Protein AF-A0A958YIQ9-F1 (afdb_monomer_lite)

pLDDT: mean 79.08, std 16.24, range [49.56, 98.5]

Structure (mmCIF, N/CA/C/O backbone):
data_AF-A0A958YIQ9-F1
#
_entry.id   AF-A0A958YIQ9-F1
#
loop_
_atom_site.group_PDB
_atom_site.id
_atom_site.type_symbol
_atom_site.label_atom_id
_atom_site.label_alt_id
_atom_site.label_comp_id
_atom_site.label_asym_id
_atom_site.label_entity_id
_atom_site.label_seq_id
_atom_site.pdbx_PDB_ins_code
_atom_site.Cartn_x
_atom_site.Cartn_y
_atom_site.Cartn_z
_atom_site.occupancy
_atom_site.B_iso_or_equiv
_atom_site.auth_seq_id
_atom_site.auth_comp_id
_atom_site.auth_asym_id
_atom_site.auth_atom_id
_atom_site.pdbx_PDB_model_num
ATOM 1 N N . MET A 1 1 ? -11.982 56.730 30.740 1.00 52.72 1 MET A N 1
ATOM 2 C CA . MET A 1 1 ? -11.828 55.316 31.163 1.00 52.72 1 MET A CA 1
ATOM 3 C C . MET A 1 1 ? -12.205 54.320 30.058 1.00 52.72 1 MET A C 1
ATOM 5 O O . MET A 1 1 ? -11.401 53.447 29.781 1.00 52.72 1 MET A O 1
ATOM 9 N N . LYS A 1 2 ? -13.330 54.495 29.341 1.00 54.94 2 LYS A N 1
ATOM 10 C CA . LYS A 1 2 ? -13.746 53.640 28.200 1.00 54.94 2 LYS A CA 1
ATOM 11 C C . LYS A 1 2 ? -12.806 53.614 26.978 1.00 54.94 2 LYS A C 1
ATOM 13 O O . LYS A 1 2 ? -12.606 52.554 26.408 1.00 54.94 2 LYS A O 1
ATOM 18 N N . SER A 1 3 ? -12.185 54.746 26.620 1.00 58.81 3 SER A N 1
ATOM 19 C CA . SER A 1 3 ? -11.248 54.813 25.477 1.00 58.81 3 SER A CA 1
ATOM 20 C C . SER A 1 3 ? -9.938 54.049 25.734 1.00 58.81 3 SER A C 1
ATOM 22 O O . SER A 1 3 ? -9.408 53.410 24.836 1.00 58.81 3 SER A O 1
ATOM 24 N N . SER A 1 4 ? -9.462 54.034 26.989 1.00 64.44 4 SER A N 1
ATOM 25 C CA . SER A 1 4 ? -8.261 53.275 27.377 1.00 64.44 4 SER A CA 1
ATOM 26 C C . SER A 1 4 ? -8.518 51.764 27.347 1.00 64.44 4 SER A C 1
ATOM 28 O O . SER A 1 4 ? -7.712 51.007 26.821 1.00 64.44 4 SER A O 1
ATOM 30 N N . ALA A 1 5 ? -9.696 51.325 27.811 1.00 71.81 5 ALA A N 1
ATOM 31 C CA . ALA A 1 5 ? -10.115 49.928 27.690 1.00 71.81 5 ALA A CA 1
ATOM 32 C C . ALA A 1 5 ? -10.256 49.492 26.219 1.00 71.81 5 ALA A C 1
ATOM 34 O O . ALA A 1 5 ? -9.825 48.401 25.861 1.00 71.81 5 ALA A O 1
ATOM 35 N N . LEU A 1 6 ? -10.796 50.363 25.357 1.00 71.44 6 LEU A N 1
ATOM 36 C CA . LEU A 1 6 ? -10.927 50.104 23.921 1.00 71.44 6 LEU A CA 1
ATOM 37 C C . LEU A 1 6 ? -9.560 49.992 23.226 1.00 71.44 6 LEU A C 1
ATOM 39 O O . LEU A 1 6 ? -9.365 49.122 22.382 1.00 71.44 6 LEU A O 1
ATOM 43 N N . PHE A 1 7 ? -8.601 50.829 23.631 1.00 72.62 7 PHE A N 1
ATOM 44 C CA . PHE A 1 7 ? -7.221 50.769 23.155 1.00 72.62 7 PHE A CA 1
ATOM 45 C C . PHE A 1 7 ? -6.528 49.466 23.580 1.00 72.62 7 PHE A C 1
ATOM 47 O O . PHE A 1 7 ? -5.906 48.808 22.750 1.00 72.62 7 PHE A O 1
ATOM 54 N N . CYS A 1 8 ? -6.709 49.028 24.831 1.00 74.88 8 CYS A N 1
ATOM 55 C CA . CYS A 1 8 ? -6.184 47.742 25.295 1.00 74.88 8 CYS A CA 1
ATOM 56 C C . CYS A 1 8 ? -6.766 46.554 24.509 1.00 74.88 8 CYS A C 1
ATOM 58 O O . CYS A 1 8 ? -6.024 45.644 24.154 1.00 74.88 8 CYS A O 1
ATOM 60 N N . VAL A 1 9 ? -8.065 46.569 24.189 1.00 78.94 9 VAL A N 1
ATOM 61 C CA . VAL A 1 9 ? -8.714 45.506 23.395 1.00 78.94 9 VAL A CA 1
ATOM 62 C C . VAL A 1 9 ? -8.172 45.455 21.961 1.00 78.94 9 VAL A C 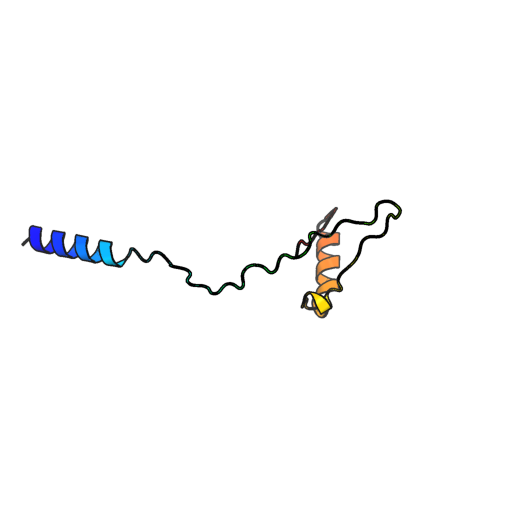1
ATOM 64 O O . VAL A 1 9 ? -7.928 44.369 21.438 1.00 78.94 9 VAL A O 1
ATOM 67 N N . LEU A 1 10 ? -7.922 46.613 21.345 1.00 73.38 10 LEU A N 1
ATOM 68 C CA . LEU A 1 10 ? -7.316 46.711 20.012 1.00 73.38 10 LEU A CA 1
ATOM 69 C C . LEU A 1 10 ? -5.880 46.168 19.979 1.00 73.38 10 LEU A C 1
ATOM 71 O O . LEU A 1 10 ? -5.515 45.459 19.044 1.00 73.38 10 LEU A O 1
ATOM 75 N N . VAL A 1 11 ? -5.090 46.442 21.021 1.00 75.44 11 VAL A N 1
ATOM 76 C CA . VAL A 1 11 ? -3.726 45.905 21.163 1.00 75.44 11 VAL A CA 1
ATOM 77 C C . VAL A 1 11 ? -3.746 44.389 21.382 1.00 75.44 11 VAL A C 1
ATOM 79 O O . VAL A 1 11 ? -2.940 43.684 20.783 1.00 75.44 11 VAL A O 1
ATOM 82 N N . PHE A 1 12 ? -4.697 43.862 22.160 1.00 72.19 12 PHE A N 1
ATOM 83 C CA . PHE A 1 12 ? -4.866 42.414 22.329 1.00 72.19 12 PHE A CA 1
ATOM 84 C C . PHE A 1 12 ? -5.221 41.703 21.014 1.00 72.19 12 PHE A C 1
ATOM 86 O O . PHE A 1 12 ? -4.655 40.652 20.731 1.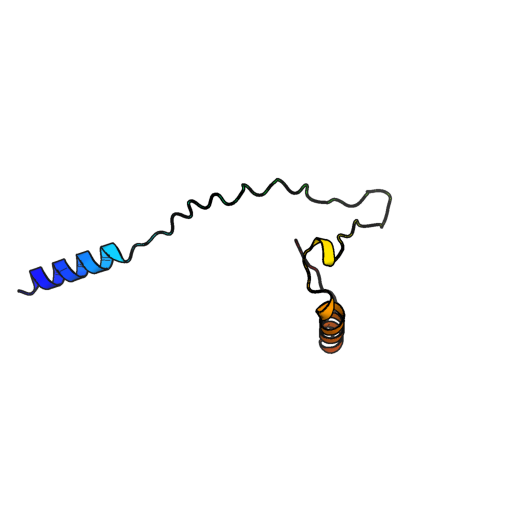00 72.19 12 PHE A O 1
ATOM 93 N N . PHE A 1 13 ? -6.098 42.277 20.183 1.00 70.38 13 PHE A N 1
ATOM 94 C CA . PHE A 1 13 ? -6.443 41.703 18.874 1.00 70.38 13 PHE A CA 1
ATOM 95 C C . PHE A 1 13 ? -5.269 41.709 17.885 1.00 70.38 13 PHE A C 1
ATOM 97 O O . PHE A 1 13 ? -5.136 40.779 17.093 1.00 70.38 13 PHE A O 1
ATOM 104 N N . ALA A 1 14 ? -4.395 42.718 17.951 1.00 69.88 14 ALA A N 1
ATOM 105 C CA . ALA A 1 14 ? -3.219 42.810 17.086 1.00 69.88 14 ALA A CA 1
ATOM 106 C C . ALA A 1 14 ? -2.162 41.727 17.381 1.00 69.88 14 ALA A C 1
ATOM 108 O O . ALA A 1 14 ? -1.433 41.328 16.478 1.00 69.88 14 ALA A O 1
ATOM 109 N N . LEU A 1 15 ? -2.098 41.215 18.617 1.00 66.81 15 LEU A N 1
ATOM 110 C CA . LEU A 1 15 ? -1.144 40.171 19.019 1.00 66.81 15 LEU A CA 1
ATOM 111 C C . LEU A 1 15 ? -1.610 38.740 18.690 1.00 66.81 15 LEU A C 1
ATOM 113 O O . LEU A 1 15 ? -0.808 37.814 18.758 1.00 66.81 15 LEU A O 1
ATOM 117 N N . ILE A 1 16 ? -2.881 38.545 18.315 1.00 69.00 16 ILE A N 1
ATOM 118 C CA . ILE A 1 16 ? -3.437 37.229 17.932 1.00 69.00 16 ILE A CA 1
ATOM 119 C C . ILE A 1 16 ? -3.219 36.948 16.429 1.00 69.00 16 ILE A C 1
ATOM 121 O O . ILE A 1 16 ? -3.414 35.829 15.962 1.00 69.00 16 ILE A O 1
ATOM 125 N N . GLY A 1 17 ? -2.746 37.939 15.663 1.00 64.19 17 GLY A N 1
ATOM 126 C CA . GLY A 1 17 ? -2.356 37.800 14.258 1.00 64.19 17 GLY A CA 1
ATOM 127 C C . GLY A 1 17 ? -1.034 37.052 14.078 1.00 64.19 17 GLY A C 1
ATOM 128 O O . GLY A 1 17 ? -0.079 37.599 13.533 1.00 64.19 17 GLY A O 1
ATOM 129 N N . CYS A 1 18 ? -0.959 35.806 14.541 1.00 58.44 18 CYS A N 1
ATOM 130 C CA . CYS A 1 18 ? 0.126 34.901 14.194 1.00 58.44 18 CYS A CA 1
ATOM 131 C C . CYS A 1 18 ? -0.145 34.363 12.782 1.00 58.44 18 CYS A C 1
ATOM 133 O O . CYS A 1 18 ? -0.866 33.386 12.598 1.00 58.44 18 CYS A O 1
ATOM 135 N N . SER A 1 19 ? 0.389 35.041 11.765 1.00 63.28 19 SER A N 1
ATOM 136 C CA . SER A 1 19 ? 0.634 34.397 10.478 1.00 63.28 19 SER A CA 1
ATOM 137 C C . SER A 1 19 ? 1.796 33.447 10.707 1.00 63.28 19 SER A C 1
ATOM 139 O O . SER A 1 19 ? 2.916 33.911 10.923 1.00 63.28 19 SER A O 1
ATOM 141 N N . SER A 1 20 ? 1.541 32.141 10.690 1.00 52.09 20 SER A N 1
ATOM 142 C CA . SER A 1 20 ? 2.599 31.140 10.611 1.00 52.09 20 SER A CA 1
ATOM 143 C C . SER A 1 20 ? 3.400 31.430 9.344 1.00 52.09 20 SER A C 1
ATOM 145 O O . SER A 1 20 ? 2.998 31.060 8.245 1.00 52.09 20 SER A O 1
ATOM 147 N N . ASN A 1 21 ? 4.501 32.171 9.462 1.00 57.06 21 ASN A N 1
ATOM 148 C CA . ASN A 1 21 ? 5.517 32.139 8.431 1.00 57.06 21 ASN A CA 1
ATOM 149 C C . ASN A 1 21 ? 6.202 30.798 8.639 1.00 57.06 21 ASN A C 1
ATOM 151 O O . ASN A 1 21 ? 7.119 30.695 9.455 1.00 57.06 21 ASN A O 1
ATOM 155 N N . ASP A 1 22 ? 5.693 29.769 7.961 1.00 54.53 22 ASP A N 1
ATOM 156 C CA . ASP A 1 22 ? 6.434 28.538 7.740 1.00 54.53 22 ASP A CA 1
ATOM 157 C C . ASP A 1 22 ? 7.681 28.917 6.932 1.00 54.53 22 ASP A C 1
ATOM 159 O O . ASP A 1 22 ? 7.791 28.710 5.729 1.00 54.53 22 ASP A O 1
ATOM 163 N N . SER A 1 23 ? 8.685 29.443 7.635 1.00 52.81 23 SER A N 1
ATOM 164 C CA . SER A 1 23 ? 10.088 29.246 7.298 1.00 52.81 23 SER A CA 1
ATOM 165 C C . SER A 1 23 ? 10.445 27.793 7.605 1.00 52.81 23 SER A C 1
ATOM 167 O O . SER A 1 23 ? 11.469 27.499 8.219 1.00 52.81 23 SER A O 1
ATOM 169 N N . SER A 1 24 ? 9.580 26.858 7.218 1.00 50.38 24 SER A N 1
ATOM 170 C CA . SER A 1 24 ? 10.026 25.522 6.968 1.00 50.38 24 SER A CA 1
ATOM 171 C C . SER A 1 24 ? 11.027 25.686 5.829 1.00 50.38 24 SER A C 1
ATOM 173 O O . SER A 1 24 ? 10.648 25.941 4.686 1.00 50.38 24 SER A O 1
ATOM 175 N N . ASN A 1 25 ? 12.302 25.445 6.121 1.00 49.56 25 ASN A N 1
ATOM 176 C CA . ASN A 1 25 ? 13.079 24.563 5.261 1.00 49.56 25 ASN A CA 1
ATOM 177 C C . ASN A 1 25 ? 12.302 23.230 5.161 1.00 49.56 25 ASN A C 1
ATOM 179 O O . ASN A 1 25 ? 12.748 22.194 5.642 1.00 49.56 25 ASN A O 1
ATOM 183 N N . ALA A 1 26 ? 11.092 23.255 4.598 1.00 51.84 26 ALA A N 1
ATOM 184 C CA . ALA A 1 26 ? 10.562 22.105 3.931 1.00 51.84 26 ALA A CA 1
ATOM 185 C C . ALA A 1 26 ? 11.605 21.894 2.838 1.00 51.84 26 ALA A C 1
ATOM 187 O O . ALA A 1 26 ? 11.890 22.853 2.107 1.00 51.84 26 ALA A O 1
ATOM 188 N N . PRO A 1 27 ? 12.286 20.738 2.792 1.00 52.41 27 PRO A N 1
ATOM 189 C CA . PRO A 1 27 ? 13.055 20.427 1.605 1.00 52.41 27 PRO A CA 1
ATOM 190 C C . PRO A 1 27 ? 12.120 20.715 0.433 1.00 52.41 27 PRO A C 1
ATOM 192 O O . PRO A 1 27 ? 10.974 20.256 0.448 1.00 52.41 27 PRO A O 1
ATOM 195 N N . GLU A 1 28 ? 12.564 21.562 -0.501 1.00 53.53 28 GLU A N 1
ATOM 196 C CA . GLU A 1 28 ? 11.875 21.699 -1.780 1.00 53.53 28 GLU A CA 1
ATOM 197 C C . GLU A 1 28 ? 11.555 20.264 -2.206 1.00 53.53 28 GLU A C 1
ATOM 199 O O . GLU A 1 28 ? 12.484 19.442 -2.148 1.00 53.53 28 GLU A O 1
ATOM 204 N N . PRO A 1 29 ? 10.278 19.904 -2.461 1.00 55.94 29 PRO A N 1
ATOM 205 C CA . PRO A 1 29 ? 9.943 18.528 -2.769 1.00 55.94 29 PRO A CA 1
ATOM 206 C C . PRO A 1 29 ? 10.874 18.128 -3.897 1.00 55.94 29 PRO A C 1
ATOM 208 O O . PRO A 1 29 ? 10.857 18.730 -4.972 1.00 55.94 29 PRO A O 1
ATOM 211 N N . THR A 1 30 ? 11.778 17.196 -3.594 1.00 53.78 30 THR A N 1
ATOM 212 C CA . THR A 1 30 ? 12.733 16.700 -4.575 1.00 53.78 30 THR A CA 1
ATOM 213 C C . THR A 1 30 ? 11.850 16.245 -5.718 1.00 53.78 30 THR A C 1
ATOM 215 O O . THR A 1 30 ? 10.906 15.513 -5.411 1.00 53.78 30 THR A O 1
ATOM 218 N N . PRO A 1 31 ? 12.039 16.730 -6.960 1.00 54.94 31 PRO A N 1
ATOM 219 C CA . PRO A 1 31 ? 11.123 16.427 -8.043 1.00 54.94 31 PRO A CA 1
ATOM 220 C C . PRO A 1 31 ? 11.099 14.912 -8.191 1.00 54.94 31 PRO A C 1
ATOM 222 O O . PRO A 1 31 ? 12.000 14.310 -8.771 1.00 54.94 31 PRO A O 1
ATOM 225 N N . THR A 1 32 ? 10.103 14.289 -7.574 1.00 60.59 32 THR A N 1
ATOM 226 C CA . THR A 1 32 ? 9.855 12.866 -7.655 1.00 60.59 32 THR A CA 1
ATOM 227 C C . THR A 1 32 ? 9.405 12.732 -9.086 1.00 60.59 32 THR A C 1
ATOM 229 O O . THR A 1 32 ? 8.376 13.295 -9.468 1.00 60.59 32 THR A O 1
ATOM 232 N N . SER A 1 33 ? 10.257 12.152 -9.933 1.00 72.25 33 SER A N 1
ATOM 233 C CA . SER A 1 33 ? 9.905 11.992 -11.335 1.00 72.25 33 SER A CA 1
ATOM 234 C C . SER A 1 33 ? 8.567 11.272 -11.363 1.00 72.25 33 SER A C 1
ATOM 236 O O . SER A 1 33 ? 8.463 10.170 -10.824 1.00 72.25 33 SER A O 1
ATOM 238 N N . ILE A 1 34 ? 7.542 11.919 -11.917 1.00 78.38 34 ILE A N 1
ATOM 239 C CA . ILE A 1 34 ? 6.223 11.310 -12.042 1.00 78.38 34 ILE A CA 1
ATOM 240 C C . ILE A 1 34 ? 6.429 9.989 -12.779 1.00 78.38 34 ILE A C 1
ATOM 242 O O . ILE A 1 34 ? 6.969 9.980 -13.888 1.00 78.38 34 ILE A O 1
ATOM 246 N N . TYR A 1 35 ? 6.069 8.884 -12.129 1.00 83.69 35 TYR A N 1
ATOM 247 C CA . TYR A 1 35 ? 6.198 7.567 -12.727 1.00 83.69 35 TYR A CA 1
ATOM 248 C C . TYR A 1 35 ? 5.206 7.434 -13.884 1.00 83.69 35 TYR A C 1
ATOM 250 O O . TYR A 1 35 ? 4.014 7.707 -13.727 1.00 83.69 35 TYR A O 1
ATOM 258 N N . TYR A 1 36 ? 5.699 6.990 -15.039 1.00 85.31 36 TYR A N 1
ATOM 259 C CA . TYR A 1 36 ? 4.876 6.603 -16.178 1.00 85.31 36 TYR A CA 1
ATOM 260 C C . TYR A 1 36 ? 5.172 5.139 -16.514 1.00 85.31 36 TYR A C 1
ATOM 262 O O . TYR A 1 36 ? 6.346 4.794 -16.673 1.00 85.31 36 TYR A O 1
ATOM 270 N N . PRO A 1 37 ? 4.148 4.280 -16.646 1.00 86.31 37 PRO A N 1
ATOM 271 C CA . PRO A 1 37 ? 4.362 2.888 -17.011 1.00 86.31 37 PRO A CA 1
ATOM 272 C C . PRO A 1 37 ? 4.932 2.761 -18.437 1.00 86.31 37 PRO A C 1
ATOM 274 O O . PRO A 1 37 ? 4.715 3.645 -19.276 1.00 86.31 37 PRO A O 1
ATOM 277 N N . PRO A 1 38 ? 5.648 1.665 -18.748 1.00 90.25 38 PRO A N 1
ATOM 278 C CA . PRO A 1 38 ? 6.177 1.427 -20.086 1.00 90.25 38 PRO A CA 1
ATOM 279 C C . PRO A 1 38 ? 5.056 1.327 -21.130 1.00 90.25 38 PRO A C 1
ATOM 281 O O . PRO A 1 38 ? 4.054 0.656 -20.919 1.00 90.25 38 PRO A O 1
ATOM 284 N N . ILE A 1 39 ? 5.250 1.924 -22.309 1.00 93.31 39 ILE A N 1
ATOM 285 C CA . ILE A 1 39 ? 4.235 1.950 -23.386 1.00 93.31 39 ILE A CA 1
ATOM 286 C C . ILE A 1 39 ? 3.981 0.588 -24.055 1.00 93.31 39 ILE A C 1
ATOM 288 O O . ILE A 1 39 ? 3.048 0.435 -24.837 1.00 93.31 39 IL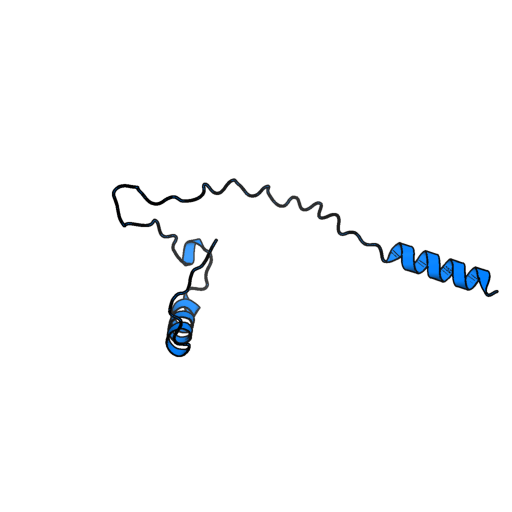E A O 1
ATOM 292 N N . ASN A 1 40 ? 4.847 -0.386 -23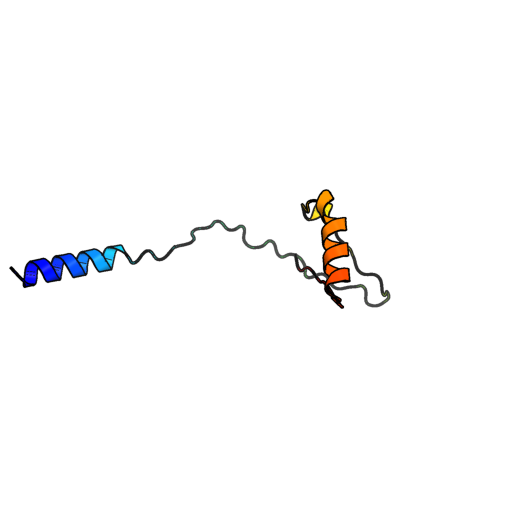.797 1.00 94.62 40 ASN A N 1
ATOM 293 C CA . ASN A 1 40 ? 4.888 -1.695 -24.443 1.00 94.62 40 ASN A CA 1
ATOM 294 C C . ASN A 1 40 ? 4.819 -2.844 -23.424 1.00 94.62 40 ASN A C 1
ATOM 296 O O . ASN A 1 40 ? 5.298 -3.944 -23.703 1.00 94.62 40 ASN A O 1
ATOM 300 N N . SER A 1 41 ? 4.269 -2.576 -22.238 1.00 92.38 41 SER A N 1
ATOM 301 C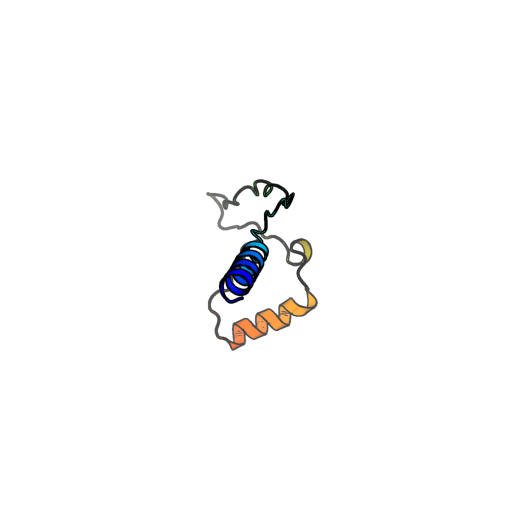 CA . SER A 1 41 ? 4.078 -3.549 -21.166 1.00 92.38 41 SER A CA 1
ATOM 302 C C . SER A 1 41 ? 2.885 -3.156 -20.298 1.00 92.38 41 SER A C 1
ATOM 304 O O . SER A 1 41 ? 2.652 -1.975 -20.070 1.00 92.38 41 SER A O 1
ATOM 306 N N . ASP A 1 42 ? 2.189 -4.149 -19.749 1.00 90.50 42 ASP A N 1
ATOM 307 C CA . ASP A 1 42 ? 1.155 -3.934 -18.728 1.00 90.50 42 ASP A CA 1
ATOM 308 C C . ASP A 1 42 ? 1.741 -3.912 -17.300 1.00 90.50 42 ASP A C 1
ATOM 310 O O . ASP A 1 42 ? 1.006 -3.814 -16.317 1.00 90.50 42 ASP A O 1
ATOM 314 N N . ALA A 1 43 ? 3.065 -4.039 -17.160 1.00 89.88 43 ALA A N 1
ATOM 315 C CA . ALA A 1 43 ? 3.742 -4.043 -15.868 1.00 89.88 43 ALA A CA 1
ATOM 316 C C . ALA A 1 43 ? 3.915 -2.622 -15.310 1.00 89.88 43 ALA A C 1
ATOM 318 O O . ALA A 1 43 ? 4.476 -1.751 -15.974 1.00 89.88 43 ALA A O 1
ATOM 319 N N . TRP A 1 44 ? 3.491 -2.429 -14.061 1.00 86.88 44 TRP A N 1
ATOM 320 C CA . TRP A 1 44 ? 3.723 -1.216 -13.279 1.00 86.88 44 TRP A CA 1
ATOM 321 C C . TRP A 1 44 ? 4.842 -1.465 -12.271 1.00 86.88 44 TRP A C 1
ATOM 323 O O . TRP A 1 44 ? 4.914 -2.541 -11.674 1.00 86.88 44 TRP A O 1
ATOM 333 N N . GLU A 1 45 ? 5.699 -0.472 -12.064 1.00 86.12 45 GLU A N 1
ATOM 334 C CA . GLU A 1 45 ? 6.663 -0.495 -10.970 1.00 86.12 45 GLU A CA 1
ATOM 335 C C . GLU A 1 45 ? 5.925 -0.394 -9.636 1.00 86.12 45 GLU A C 1
ATOM 337 O O . GLU A 1 45 ? 4.981 0.381 -9.468 1.00 86.12 45 GLU A O 1
ATOM 342 N N . SER A 1 46 ? 6.357 -1.211 -8.683 1.00 86.56 46 SER A N 1
ATOM 343 C CA . SER A 1 46 ? 5.797 -1.266 -7.340 1.00 86.56 46 SER A CA 1
ATOM 344 C C . SER A 1 46 ? 6.883 -0.950 -6.327 1.00 86.56 46 SER A C 1
ATOM 346 O O . SER A 1 46 ? 7.957 -1.547 -6.383 1.00 86.56 46 SER A O 1
ATOM 348 N N . VAL A 1 47 ? 6.568 -0.087 -5.366 1.00 87.69 47 VAL A N 1
ATOM 349 C CA . VAL A 1 47 ? 7.399 0.126 -4.178 1.00 87.69 47 VAL A CA 1
ATOM 350 C C . VAL A 1 47 ? 6.862 -0.760 -3.063 1.00 87.69 47 VAL A C 1
ATOM 352 O O . VAL A 1 47 ? 5.645 -0.879 -2.881 1.00 87.69 47 VAL A O 1
ATOM 355 N N . SER A 1 48 ? 7.759 -1.432 -2.346 1.00 90.94 48 SER A N 1
ATOM 356 C CA . SER A 1 48 ? 7.357 -2.308 -1.251 1.00 90.94 48 SER A CA 1
ATOM 357 C C . SER A 1 48 ? 6.807 -1.507 -0.065 1.00 90.94 48 SER A C 1
ATOM 359 O O . SER A 1 48 ? 7.161 -0.351 0.163 1.00 90.94 48 SER A O 1
ATOM 361 N N . ALA A 1 49 ? 5.936 -2.128 0.732 1.00 90.38 49 ALA A N 1
ATOM 362 C CA . ALA A 1 49 ? 5.382 -1.483 1.922 1.00 90.38 49 ALA A CA 1
ATOM 363 C C . ALA A 1 49 ? 6.484 -1.060 2.919 1.00 90.38 49 ALA A C 1
ATOM 365 O O . ALA A 1 49 ? 6.385 -0.006 3.545 1.00 90.38 49 ALA A O 1
ATOM 366 N N . SER A 1 50 ? 7.555 -1.850 3.031 1.00 91.00 50 SER A N 1
ATOM 367 C CA . SER A 1 50 ? 8.687 -1.567 3.915 1.00 91.00 50 SER A CA 1
ATOM 368 C C . SER A 1 50 ? 9.481 -0.336 3.475 1.00 91.00 50 SER A C 1
ATOM 370 O O . SER A 1 50 ? 9.818 0.500 4.313 1.00 91.00 50 SER A O 1
ATOM 372 N N . GLU A 1 51 ? 9.714 -0.173 2.169 1.00 91.06 51 GLU A N 1
ATOM 373 C CA . GLU A 1 51 ? 10.344 1.019 1.583 1.00 91.06 51 GLU A CA 1
ATOM 374 C C . GLU A 1 51 ? 9.515 2.284 1.820 1.00 91.06 51 GLU A C 1
ATOM 376 O O . GLU A 1 51 ? 10.073 3.355 2.049 1.00 91.06 51 GLU A O 1
ATOM 381 N N . LEU A 1 52 ? 8.186 2.155 1.847 1.00 90.38 52 LEU A N 1
ATOM 382 C CA . LEU A 1 52 ? 7.270 3.239 2.212 1.00 90.38 52 LEU A CA 1
ATOM 383 C C . LEU A 1 52 ? 7.191 3.487 3.731 1.00 90.38 52 LEU A C 1
ATOM 385 O O . LEU A 1 52 ? 6.447 4.365 4.168 1.00 90.38 52 LEU A O 1
ATOM 389 N N . GLY A 1 53 ? 7.907 2.716 4.556 1.00 90.94 53 GLY A N 1
ATOM 390 C CA . GLY A 1 53 ? 7.882 2.835 6.016 1.00 90.94 53 GLY A CA 1
ATOM 391 C C . GLY A 1 53 ? 6.572 2.367 6.657 1.00 90.94 53 GLY A C 1
ATOM 392 O O . GLY A 1 53 ? 6.228 2.799 7.759 1.00 90.94 53 GLY A O 1
ATOM 393 N N . TRP A 1 54 ? 5.812 1.510 5.975 1.00 92.12 54 TRP A N 1
ATOM 394 C CA . TRP A 1 54 ? 4.550 0.999 6.493 1.00 92.12 54 TRP A CA 1
ATOM 395 C C . TRP A 1 54 ? 4.765 -0.008 7.616 1.00 92.12 54 TRP A C 1
ATOM 397 O O . TRP A 1 54 ? 5.716 -0.787 7.630 1.00 92.12 54 TRP A O 1
ATOM 407 N N . ASN A 1 55 ? 3.810 -0.049 8.545 1.00 94.62 55 ASN A N 1
ATOM 408 C CA . ASN A 1 55 ? 3.770 -1.102 9.546 1.00 94.62 55 ASN A CA 1
ATOM 409 C C . ASN A 1 55 ? 3.246 -2.402 8.918 1.00 94.62 55 ASN A C 1
ATOM 411 O O . ASN A 1 55 ? 2.037 -2.633 8.868 1.00 94.62 55 ASN A O 1
ATOM 415 N N . GLU A 1 56 ? 4.158 -3.268 8.478 1.00 94.12 56 GLU A N 1
ATOM 416 C CA . GLU A 1 56 ? 3.828 -4.542 7.826 1.00 94.12 56 GLU A CA 1
ATOM 417 C C . GLU A 1 56 ? 2.925 -5.451 8.671 1.00 94.12 56 GLU A C 1
ATOM 419 O O . GLU A 1 56 ? 2.090 -6.168 8.123 1.00 94.12 56 GLU A O 1
ATOM 424 N N . SER A 1 57 ? 3.002 -5.365 10.007 1.00 96.88 57 SER A N 1
ATOM 425 C CA . SER A 1 57 ? 2.126 -6.145 10.895 1.00 96.88 57 SER A CA 1
ATOM 426 C C . SER A 1 57 ? 0.639 -5.799 10.747 1.00 96.88 57 SER A C 1
ATOM 428 O O . SER A 1 57 ? -0.216 -6.583 11.151 1.00 96.88 57 SER A O 1
ATOM 430 N N . GLN A 1 58 ? 0.323 -4.631 10.176 1.00 96.62 58 GLN A N 1
ATOM 431 C CA . GLN A 1 58 ? -1.042 -4.146 9.969 1.00 96.62 58 GLN A CA 1
ATOM 432 C C . GLN A 1 58 ? -1.544 -4.335 8.532 1.00 96.62 58 GLN A C 1
ATOM 434 O O . GLN A 1 58 ? -2.706 -4.031 8.261 1.00 96.62 58 GLN A O 1
ATOM 439 N N . LEU A 1 59 ? -0.726 -4.872 7.617 1.00 94.81 59 LEU A N 1
ATOM 440 C CA . LEU A 1 59 ? -1.152 -5.100 6.232 1.00 94.81 59 LEU A CA 1
ATOM 441 C C . LEU A 1 59 ? -2.326 -6.079 6.152 1.00 94.81 59 LEU A C 1
ATOM 443 O O . LEU A 1 59 ? -3.322 -5.778 5.501 1.00 94.81 59 LEU A O 1
ATOM 447 N N . GLN A 1 60 ? -2.253 -7.212 6.853 1.00 96.94 60 GLN A N 1
ATOM 448 C CA . GLN A 1 60 ? -3.333 -8.200 6.834 1.00 96.94 60 GLN A CA 1
ATOM 449 C C . GLN A 1 60 ? -4.649 -7.653 7.429 1.00 96.94 60 GLN A C 1
ATOM 451 O O . GLN A 1 60 ? -5.673 -7.748 6.751 1.00 96.94 60 GLN A O 1
ATOM 456 N N . PRO A 1 61 ? -4.648 -7.001 8.614 1.00 98.00 61 PRO A N 1
ATOM 457 C CA . PRO A 1 61 ? -5.832 -6.307 9.127 1.00 98.00 61 PRO A CA 1
ATOM 458 C C . PRO A 1 61 ? -6.436 -5.283 8.157 1.00 98.00 61 PRO A C 1
ATOM 460 O O . PRO A 1 61 ? -7.659 -5.172 8.053 1.00 98.00 61 PRO A O 1
ATOM 463 N N . LEU A 1 62 ? -5.599 -4.530 7.435 1.00 96.44 62 LEU A N 1
ATOM 464 C CA . LEU A 1 62 ? -6.068 -3.579 6.429 1.00 96.44 62 LEU A CA 1
ATOM 465 C C . LEU A 1 62 ? -6.779 -4.295 5.274 1.00 96.44 62 LEU A C 1
ATOM 467 O O . LEU A 1 62 ? -7.867 -3.875 4.883 1.00 96.44 62 LEU A O 1
ATOM 471 N N . LEU A 1 63 ? -6.196 -5.372 4.744 1.00 96.19 63 LEU A N 1
ATOM 472 C CA . LEU A 1 63 ? -6.796 -6.142 3.651 1.00 96.19 63 LEU A CA 1
ATOM 473 C C . LEU A 1 63 ? -8.149 -6.746 4.060 1.00 96.19 63 LEU A C 1
ATOM 475 O O . LEU A 1 63 ? -9.127 -6.589 3.329 1.00 96.19 63 LEU A O 1
ATOM 479 N N . GLU A 1 64 ? -8.239 -7.332 5.256 1.00 98.38 64 GLU A N 1
ATOM 480 C CA . GLU A 1 64 ? -9.500 -7.847 5.814 1.00 98.38 64 GLU A CA 1
ATOM 481 C C . GLU A 1 64 ? -10.556 -6.751 5.982 1.00 98.38 64 GLU A C 1
ATOM 483 O O . GLU A 1 64 ? -11.739 -6.955 5.687 1.00 98.38 64 GLU A O 1
ATOM 488 N N . TYR A 1 65 ? -10.147 -5.564 6.434 1.00 98.25 65 TYR A N 1
ATOM 489 C CA . TYR A 1 65 ? -11.050 -4.429 6.562 1.00 98.25 65 TYR A CA 1
ATOM 490 C C . TYR A 1 65 ? -11.619 -4.008 5.202 1.00 98.25 65 TYR A C 1
ATOM 492 O O . TYR A 1 65 ? -12.831 -3.818 5.080 1.00 98.25 65 TYR A O 1
ATOM 500 N N . LEU A 1 66 ? -10.771 -3.888 4.177 1.00 98.06 66 LEU A N 1
ATOM 501 C CA . LEU A 1 66 ? -11.193 -3.511 2.825 1.00 98.06 66 LEU A CA 1
ATOM 502 C C . LEU A 1 66 ? -12.181 -4.530 2.241 1.00 98.06 66 LEU A C 1
ATOM 504 O O . LEU A 1 66 ? -13.208 -4.140 1.680 1.00 98.06 66 LEU A O 1
ATOM 508 N N . GLU A 1 67 ? -11.922 -5.824 2.431 1.00 97.94 67 GLU A N 1
ATOM 509 C CA . GLU A 1 67 ? -12.829 -6.895 2.011 1.00 97.94 67 GLU A CA 1
ATOM 510 C C . GLU A 1 67 ? -14.181 -6.806 2.734 1.00 97.94 67 GLU A C 1
ATOM 512 O O . GLU A 1 67 ? -15.234 -6.772 2.093 1.00 97.94 67 GLU A O 1
ATOM 517 N N . THR A 1 68 ? -14.158 -6.661 4.063 1.00 98.50 68 THR A N 1
ATOM 518 C CA . THR A 1 68 ? -15.364 -6.548 4.903 1.00 98.50 68 THR A CA 1
ATOM 519 C C . THR A 1 68 ? -16.212 -5.326 4.540 1.00 98.50 68 THR A C 1
ATOM 521 O O . THR A 1 68 ? -17.431 -5.322 4.712 1.00 98.50 68 THR A O 1
ATOM 524 N N . LYS A 1 69 ? -15.585 -4.259 4.035 1.00 98.44 69 LYS A N 1
ATOM 525 C CA . LYS A 1 69 ? -16.272 -3.047 3.570 1.00 98.44 69 LYS A CA 1
ATOM 526 C C . LYS A 1 69 ? -16.712 -3.111 2.112 1.00 98.44 69 LYS A C 1
ATOM 528 O O . LYS A 1 69 ? -17.268 -2.129 1.620 1.00 98.44 69 LYS A O 1
ATOM 533 N N . HIS A 1 70 ? -16.506 -4.239 1.433 1.00 97.69 70 HIS A N 1
ATOM 534 C CA . HIS A 1 70 ? -16.759 -4.392 0.002 1.00 97.69 70 HIS A CA 1
ATOM 535 C C . HIS A 1 70 ? -16.065 -3.296 -0.827 1.00 97.69 70 HIS A C 1
ATOM 537 O O . HIS A 1 70 ? -16.615 -2.788 -1.812 1.00 97.69 70 HIS A O 1
ATOM 543 N N . THR A 1 71 ? -14.858 -2.898 -0.413 1.00 97.88 71 THR A N 1
ATOM 544 C CA . THR A 1 71 ? -14.073 -1.882 -1.107 1.00 97.88 71 THR A CA 1
ATOM 545 C C . THR A 1 71 ? -13.612 -2.428 -2.453 1.00 97.88 71 THR A C 1
ATOM 547 O O . THR A 1 71 ? -12.880 -3.408 -2.529 1.00 97.88 71 THR A O 1
ATOM 550 N N . LYS A 1 72 ? -14.040 -1.777 -3.539 1.00 95.19 72 LYS A N 1
ATOM 551 C CA . LYS A 1 72 ? -13.733 -2.210 -4.914 1.00 95.19 72 LYS A CA 1
ATOM 552 C C . LYS A 1 72 ? -12.340 -1.811 -5.397 1.00 95.19 72 LYS A C 1
ATOM 554 O O . LYS A 1 72 ? -11.847 -2.379 -6.362 1.00 95.19 72 LYS A O 1
ATOM 559 N N . GLY A 1 73 ? -11.735 -0.815 -4.762 1.00 93.31 73 GLY A N 1
ATOM 560 C CA . GLY A 1 73 ? -10.410 -0.328 -5.104 1.00 93.31 73 GLY A CA 1
ATOM 561 C C . GLY A 1 73 ? -9.854 0.502 -3.961 1.00 93.31 73 GLY A C 1
ATOM 562 O O . GLY A 1 73 ? -10.563 1.323 -3.379 1.00 93.31 73 GLY A O 1
ATOM 563 N N . PHE A 1 74 ? -8.592 0.259 -3.641 1.00 92.44 74 PHE A N 1
ATOM 564 C CA . PHE A 1 74 ? -7.834 0.995 -2.646 1.00 92.44 74 PHE A CA 1
ATOM 565 C C . PHE A 1 74 ? -6.503 1.368 -3.288 1.00 92.44 74 PHE A C 1
ATOM 567 O O . PHE A 1 74 ? -5.769 0.495 -3.745 1.00 92.44 74 PHE A O 1
ATOM 574 N N . MET A 1 75 ? -6.248 2.667 -3.398 1.00 87.31 75 MET A N 1
ATOM 575 C CA . MET A 1 75 ? -5.069 3.217 -4.053 1.00 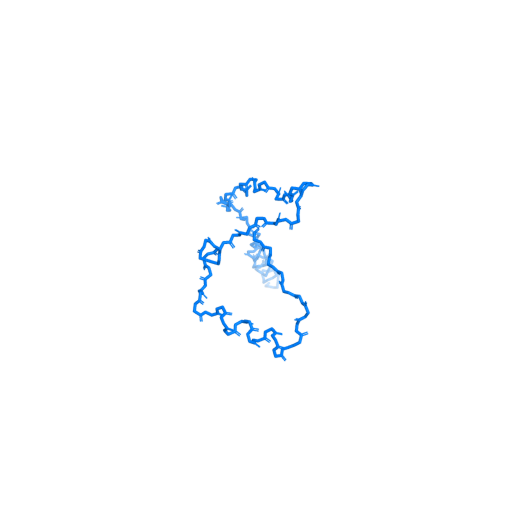87.31 75 MET A CA 1
ATOM 576 C C . MET A 1 75 ? -4.393 4.184 -3.099 1.00 87.31 75 MET A C 1
ATOM 578 O O . MET A 1 75 ? -5.061 4.952 -2.406 1.00 87.31 75 MET A O 1
ATOM 582 N N . ILE A 1 76 ? -3.069 4.138 -3.093 1.00 79.50 76 ILE A N 1
ATOM 583 C CA . ILE A 1 76 ? -2.226 4.988 -2.268 1.00 79.50 76 ILE A CA 1
ATOM 584 C C . ILE A 1 76 ? -1.346 5.787 -3.205 1.00 79.50 76 ILE A C 1
ATOM 586 O O . ILE A 1 76 ? -0.721 5.222 -4.099 1.00 79.50 76 ILE A O 1
ATOM 590 N N . LEU A 1 77 ? -1.329 7.094 -2.990 1.00 75.00 77 LEU A N 1
ATOM 591 C CA . LEU A 1 77 ? -0.401 8.005 -3.636 1.00 75.00 77 LEU A CA 1
ATOM 592 C C . LEU A 1 77 ? 0.646 8.371 -2.583 1.00 75.00 77 LEU A C 1
ATOM 594 O O . LEU A 1 77 ? 0.265 8.749 -1.471 1.00 75.00 77 LEU A O 1
ATOM 598 N N . TYR A 1 78 ? 1.923 8.193 -2.912 1.00 71.56 78 TYR A N 1
ATOM 599 C CA . TYR A 1 78 ? 3.069 8.521 -2.063 1.00 71.56 78 TYR A CA 1
ATOM 600 C C . TYR A 1 78 ? 3.996 9.500 -2.780 1.00 71.56 78 TYR A C 1
ATOM 602 O O . TYR A 1 78 ? 3.964 9.526 -4.033 1.00 71.56 78 TYR A O 1
#

Radius of gyration: 25.62 Å; chains: 1; bounding box: 30×64×56 Å

Secondary structure (DSSP, 8-state):
-HHHHHHHHHHHHHHT----------------PPP---TT-SPPP---TTTTT--GGGHHHHHHHHHHTT-S------

Foldseek 3Di:
DVVVVVVVVVVVVVVVPPPPPPPPPPVPPPPPPPDDDDPPDPDDDDDDCVNVVHDPVCPVVVVVVCVVVVPPDDDDDD

Sequence (78 aa):
MKSSALFCVLVFFALIGCSSNDSSNAPEPTPTSIYYPPINSDAWESVSASELGWNESQLQPLLEYLETKHTKGFMILY